Protein AF-A0A1P8WN48-F1 (afdb_monomer_lite)

Foldseek 3Di:
DDDDDDDADAQGWDDDPQKIWHFPDDDDPDTDIDIDGDPDDDDDDDDDCPVVVPPVVPPPD

pLDDT: mean 74.77, std 17.83, range [40.78, 93.5]

Radius of gyration: 14.4 Å; chains: 1; bounding box: 27×29×39 Å

Organism: NCBI:txid1891926

Sequence (61 aa):
MQNHLFDIQAGESIRLGNFTVKVLEVEGDGVVLEIDGPEGHVEVELVDSAECRSEQEAVLA

Secondary structure (DSSP, 8-state):
---------TT-EEEETTEEEEEEEEETTEEEEEEE-SSS--------GGGTTTTSSTT--

Structure (mmCIF, N/CA/C/O backbone):
data_AF-A0A1P8WN48-F1
#
_entry.id   AF-A0A1P8WN48-F1
#
loop_
_atom_site.group_PDB
_atom_site.id
_atom_site.type_symbol
_atom_site.label_atom_id
_atom_site.label_alt_id
_atom_site.label_comp_id
_atom_site.label_asym_id
_atom_site.label_entity_id
_ato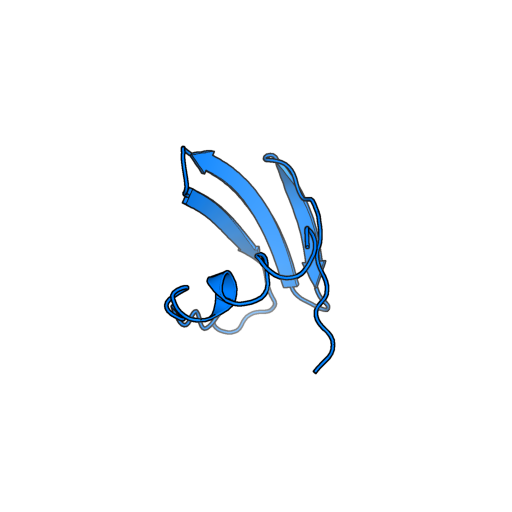m_site.label_seq_id
_atom_site.pdbx_PDB_ins_code
_atom_site.Cartn_x
_atom_site.Cartn_y
_atom_site.Cartn_z
_atom_site.occupancy
_atom_site.B_iso_or_equiv
_atom_site.auth_seq_id
_atom_site.auth_comp_id
_atom_site.auth_asym_id
_atom_site.auth_atom_id
_atom_site.pdbx_PDB_model_num
ATOM 1 N N . MET A 1 1 ? 18.970 10.972 4.139 1.00 51.06 1 MET A N 1
ATOM 2 C CA . MET A 1 1 ? 17.832 10.455 3.350 1.00 51.06 1 MET A CA 1
ATOM 3 C C . MET A 1 1 ? 16.625 11.324 3.663 1.00 51.06 1 MET A C 1
ATOM 5 O O . MET A 1 1 ? 16.565 11.827 4.778 1.00 51.06 1 MET A O 1
ATOM 9 N N . GLN A 1 2 ? 15.758 11.603 2.689 1.00 73.25 2 GLN A N 1
ATOM 10 C CA . GLN A 1 2 ? 14.583 12.456 2.886 1.00 73.25 2 GLN A CA 1
ATOM 11 C C . GLN A 1 2 ? 13.353 11.549 2.973 1.00 73.25 2 GLN A C 1
ATOM 13 O O . GLN A 1 2 ? 13.145 10.727 2.085 1.00 73.25 2 GLN A O 1
ATOM 18 N N . ASN A 1 3 ? 12.593 11.659 4.060 1.00 78.56 3 ASN A N 1
ATOM 19 C CA . ASN A 1 3 ? 11.404 10.842 4.285 1.00 78.56 3 ASN A CA 1
ATOM 20 C C . ASN A 1 3 ? 10.178 11.550 3.701 1.00 78.56 3 ASN A C 1
ATOM 22 O O . ASN A 1 3 ? 10.043 12.769 3.831 1.00 78.56 3 ASN A O 1
ATOM 26 N N . HIS A 1 4 ? 9.278 10.785 3.085 1.00 78.69 4 HIS A N 1
ATOM 27 C CA . HIS A 1 4 ? 8.013 11.284 2.554 1.00 78.69 4 HIS A CA 1
ATOM 28 C C . HIS A 1 4 ? 6.863 10.570 3.261 1.00 78.69 4 HIS A C 1
ATOM 30 O O . HIS A 1 4 ? 6.811 9.343 3.268 1.00 78.69 4 HIS A O 1
ATOM 36 N N . LEU A 1 5 ? 5.967 11.348 3.869 1.00 83.25 5 LEU A N 1
ATOM 37 C CA . LEU A 1 5 ? 4.767 10.844 4.528 1.00 83.25 5 LEU A CA 1
ATOM 38 C C . LEU A 1 5 ? 3.560 11.154 3.652 1.00 83.25 5 LEU A C 1
ATOM 40 O O . LEU A 1 5 ? 3.386 12.289 3.206 1.00 83.25 5 LEU A O 1
ATOM 44 N N . PHE A 1 6 ? 2.739 10.137 3.430 1.00 84.00 6 PHE A N 1
ATOM 45 C CA . PHE A 1 6 ? 1.487 10.241 2.699 1.00 84.00 6 PHE A CA 1
ATOM 46 C C . PHE A 1 6 ? 0.374 9.751 3.618 1.00 84.00 6 PHE A C 1
ATOM 48 O O . PHE A 1 6 ? 0.485 8.667 4.186 1.00 84.00 6 PHE A O 1
ATOM 55 N N . ASP A 1 7 ? -0.668 10.561 3.774 1.00 85.62 7 ASP A N 1
ATOM 56 C CA . ASP A 1 7 ? -1.901 10.150 4.440 1.00 85.62 7 ASP A CA 1
ATOM 57 C C . ASP A 1 7 ? -2.798 9.503 3.379 1.00 85.62 7 ASP A C 1
ATOM 59 O O . ASP A 1 7 ? -3.189 10.171 2.420 1.00 85.62 7 ASP A O 1
ATOM 63 N N . ILE A 1 8 ? -3.003 8.189 3.478 1.00 87.69 8 ILE A N 1
ATOM 64 C CA . ILE A 1 8 ? -3.718 7.378 2.485 1.00 87.69 8 ILE A CA 1
ATOM 65 C C . ILE A 1 8 ? -4.787 6.577 3.222 1.00 87.69 8 ILE A C 1
ATOM 67 O O . ILE A 1 8 ? -4.478 5.821 4.146 1.00 87.69 8 ILE A O 1
ATOM 71 N N . GLN A 1 9 ? -6.040 6.722 2.805 1.00 89.50 9 GLN A N 1
ATOM 72 C CA . GLN A 1 9 ? -7.176 6.020 3.392 1.00 89.50 9 GLN A CA 1
ATOM 73 C C . GLN A 1 9 ? -7.416 4.656 2.734 1.00 89.50 9 GLN A C 1
ATOM 75 O O . GLN A 1 9 ? -6.961 4.374 1.624 1.00 89.50 9 GLN A O 1
ATOM 80 N N . ALA A 1 10 ? -8.178 3.794 3.412 1.00 91.50 10 ALA A N 1
ATOM 81 C CA . ALA A 1 10 ? -8.634 2.535 2.833 1.00 91.50 10 ALA A CA 1
ATOM 82 C C . ALA A 1 10 ? -9.423 2.784 1.536 1.00 91.50 10 ALA A C 1
ATOM 84 O O . ALA A 1 10 ? -10.329 3.617 1.488 1.00 91.50 10 ALA A O 1
ATOM 85 N N . GLY A 1 11 ? -9.069 2.054 0.481 1.00 92.50 11 GLY A N 1
ATOM 86 C CA . GLY A 1 11 ? -9.602 2.222 -0.869 1.00 92.50 11 GLY A CA 1
ATOM 87 C C . GLY A 1 11 ? -8.812 3.197 -1.748 1.00 92.50 11 GLY A C 1
ATOM 88 O O . GLY A 1 11 ? -9.018 3.195 -2.964 1.00 92.50 11 GLY A O 1
ATOM 89 N N . GLU A 1 12 ? -7.894 3.986 -1.185 1.00 93.19 12 GLU A N 1
ATOM 90 C CA . GLU A 1 12 ? -7.043 4.895 -1.953 1.00 93.19 12 GLU A CA 1
ATOM 91 C C . GLU A 1 12 ? -5.772 4.208 -2.473 1.00 93.19 12 GLU A C 1
ATOM 93 O O . GLU A 1 12 ? -5.396 3.099 -2.078 1.00 93.19 12 GLU A O 1
ATOM 98 N N . SER A 1 13 ? -5.115 4.852 -3.438 1.00 93.06 13 SER A N 1
ATOM 99 C CA . SER A 1 13 ? -3.902 4.334 -4.072 1.00 93.06 13 SER A CA 1
ATOM 100 C C . SER A 1 13 ? -2.892 5.445 -4.316 1.00 93.06 13 SER A C 1
ATOM 102 O O . SER A 1 13 ? -3.253 6.545 -4.733 1.00 93.06 13 SER A O 1
ATOM 104 N N . ILE A 1 14 ? -1.616 5.132 -4.118 1.00 91.94 14 ILE A N 1
ATOM 105 C CA . ILE A 1 14 ? -0.485 5.993 -4.447 1.00 91.94 14 ILE A CA 1
ATOM 106 C C . ILE A 1 14 ? 0.353 5.351 -5.550 1.00 91.94 14 ILE A C 1
ATOM 108 O O . ILE A 1 14 ? 0.583 4.143 -5.568 1.00 91.94 14 ILE A O 1
ATOM 112 N N . ARG A 1 15 ? 0.837 6.174 -6.481 1.00 90.56 15 ARG A N 1
ATOM 113 C CA . ARG A 1 15 ? 1.751 5.735 -7.535 1.00 90.56 15 ARG A CA 1
ATOM 114 C C . ARG A 1 15 ? 3.180 6.139 -7.196 1.00 90.56 15 ARG A C 1
ATOM 116 O O . ARG A 1 15 ? 3.479 7.327 -7.087 1.00 90.56 15 ARG A O 1
ATOM 123 N N . LEU A 1 16 ? 4.063 5.153 -7.083 1.00 87.06 16 LEU A N 1
ATOM 124 C CA . LEU A 1 16 ? 5.483 5.311 -6.778 1.00 87.06 16 LEU A CA 1
ATOM 125 C C . LEU A 1 16 ? 6.307 4.836 -7.981 1.00 87.06 16 LEU A C 1
ATOM 127 O O . LEU A 1 16 ? 6.634 3.659 -8.128 1.00 87.06 16 LEU A O 1
ATOM 131 N N . GLY A 1 17 ? 6.608 5.762 -8.894 1.00 87.62 17 GLY A N 1
ATOM 132 C CA . GLY A 1 17 ? 7.280 5.444 -10.156 1.00 87.62 17 GLY A CA 1
ATOM 133 C C . GLY A 1 17 ? 6.454 4.483 -11.020 1.00 87.62 17 GLY A C 1
ATOM 134 O O . GLY A 1 17 ? 5.385 4.846 -11.523 1.00 87.62 17 GLY A O 1
ATOM 135 N N . ASN A 1 18 ? 6.965 3.261 -11.191 1.00 88.25 18 ASN A N 1
ATOM 136 C CA . ASN A 1 18 ? 6.310 2.188 -11.948 1.00 88.25 18 ASN A CA 1
ATOM 137 C C . ASN A 1 18 ? 5.420 1.287 -11.085 1.00 88.25 18 ASN A C 1
ATOM 139 O O . ASN A 1 18 ? 4.807 0.372 -11.623 1.00 88.25 18 ASN A O 1
ATOM 143 N N . PHE A 1 19 ? 5.353 1.541 -9.781 1.00 89.44 19 PHE A N 1
ATOM 144 C CA . PHE A 1 19 ? 4.540 0.770 -8.854 1.00 89.44 19 PHE A CA 1
ATOM 145 C C . PHE A 1 19 ? 3.279 1.539 -8.475 1.00 89.44 19 PHE A C 1
ATOM 147 O O . PHE A 1 19 ? 3.289 2.770 -8.365 1.00 89.44 19 PHE A O 1
ATOM 154 N N . THR A 1 20 ? 2.207 0.800 -8.233 1.00 90.31 20 THR A N 1
ATOM 155 C CA . THR A 1 20 ? 0.972 1.295 -7.632 1.00 90.31 20 THR A CA 1
ATOM 156 C C . THR A 1 20 ? 0.789 0.581 -6.306 1.00 90.31 20 THR A C 1
ATOM 158 O O . THR A 1 20 ? 0.753 -0.642 -6.268 1.00 90.31 20 THR A O 1
ATOM 161 N N . VAL A 1 21 ? 0.686 1.341 -5.221 1.00 91.31 21 VAL A N 1
ATOM 162 C CA . VAL A 1 21 ? 0.403 0.816 -3.885 1.00 91.31 21 VAL A CA 1
ATOM 163 C C . VAL A 1 21 ? -1.016 1.217 -3.525 1.00 91.31 21 VAL A C 1
ATOM 165 O O . VAL A 1 21 ? -1.349 2.401 -3.544 1.00 91.31 21 VAL A O 1
ATOM 168 N N . LYS A 1 22 ? -1.856 0.244 -3.203 1.00 92.81 22 LYS A N 1
ATOM 169 C CA . LYS A 1 22 ? -3.252 0.443 -2.834 1.00 92.81 22 LYS A CA 1
ATOM 170 C C . LYS A 1 22 ? -3.484 -0.036 -1.413 1.00 92.81 22 LYS A C 1
ATOM 172 O O . LYS A 1 22 ? -3.089 -1.143 -1.061 1.00 92.81 22 LYS A O 1
ATOM 177 N N . VAL A 1 23 ? -4.156 0.786 -0.614 1.00 93.50 23 VAL A N 1
ATOM 178 C CA . VAL A 1 23 ? -4.611 0.387 0.718 1.00 93.50 23 VAL A CA 1
ATOM 179 C C . VAL A 1 23 ? -5.941 -0.330 0.549 1.00 93.50 23 VAL A C 1
ATOM 181 O O . VAL A 1 23 ? -6.922 0.278 0.124 1.00 93.50 23 VAL A O 1
ATOM 184 N N . LEU A 1 24 ? -5.977 -1.627 0.835 1.00 92.50 24 LEU A N 1
ATOM 185 C CA . LEU A 1 24 ? -7.211 -2.403 0.754 1.00 92.50 24 LEU A CA 1
ATOM 186 C C . LEU A 1 24 ? -8.036 -2.213 2.023 1.00 92.50 24 LEU A C 1
ATOM 188 O O . LEU A 1 24 ? -9.188 -1.792 1.951 1.00 92.50 24 LEU A O 1
ATOM 192 N N . GLU A 1 25 ? -7.429 -2.488 3.175 1.00 91.25 25 GLU A N 1
ATOM 193 C CA . GLU A 1 25 ? -8.110 -2.529 4.467 1.00 91.25 25 GLU A CA 1
ATOM 194 C C . GLU A 1 25 ? -7.179 -2.021 5.571 1.00 91.25 25 GLU A C 1
ATOM 196 O O . GLU A 1 25 ? -5.957 -2.171 5.498 1.00 91.25 25 GLU A O 1
ATOM 201 N N . VAL A 1 26 ? -7.765 -1.404 6.596 1.00 88.88 26 VAL A N 1
ATOM 202 C CA . VAL A 1 26 ? -7.076 -0.997 7.825 1.00 88.88 26 VAL A CA 1
ATOM 203 C C . VAL A 1 26 ? -7.793 -1.692 8.976 1.00 88.88 26 VAL A C 1
ATOM 205 O O . VAL A 1 26 ? -8.965 -1.414 9.233 1.00 88.88 26 VAL A O 1
ATOM 208 N N . GLU A 1 27 ? -7.105 -2.614 9.646 1.00 86.69 27 GLU A N 1
ATOM 209 C CA . GLU A 1 27 ? -7.661 -3.449 10.712 1.00 86.69 27 GLU A CA 1
ATOM 210 C C . GLU A 1 27 ? -6.835 -3.285 11.993 1.00 86.69 27 GLU A C 1
ATOM 212 O O . GLU A 1 27 ? -5.741 -3.834 12.132 1.00 86.69 27 GLU A O 1
ATOM 217 N N . GLY A 1 28 ? -7.361 -2.521 12.955 1.00 84.62 28 GLY A N 1
ATOM 218 C CA . GLY A 1 28 ? -6.655 -2.228 14.204 1.00 84.62 28 GLY A CA 1
ATOM 219 C C . GLY A 1 28 ? -5.341 -1.486 13.948 1.00 84.62 28 GLY A C 1
ATOM 220 O O . GLY A 1 28 ? -5.354 -0.383 13.411 1.00 84.62 28 GLY A O 1
ATOM 221 N N . ASP A 1 29 ? -4.224 -2.107 14.333 1.00 82.88 29 ASP A N 1
ATOM 222 C CA . ASP A 1 29 ? -2.863 -1.589 14.127 1.00 82.88 29 ASP A CA 1
ATOM 223 C C . ASP A 1 29 ? -2.228 -2.051 12.796 1.00 82.88 29 ASP A C 1
ATOM 225 O O . ASP A 1 29 ? -1.074 -1.725 12.512 1.00 82.88 29 ASP A O 1
ATOM 229 N N . GLY A 1 30 ? -2.946 -2.848 11.996 1.00 81.88 30 GLY A N 1
ATOM 230 C CA . GLY A 1 30 ? -2.468 -3.417 10.737 1.00 81.88 30 GLY A CA 1
ATOM 231 C C . GLY A 1 30 ? -3.066 -2.743 9.502 1.00 81.88 30 GLY A C 1
ATOM 232 O O . GLY A 1 30 ? -4.195 -2.254 9.517 1.00 81.88 30 GLY A O 1
ATOM 233 N N . VAL A 1 31 ? -2.313 -2.764 8.402 1.00 88.69 31 VAL A N 1
ATOM 234 C CA . VAL A 1 31 ? -2.770 -2.309 7.084 1.00 88.69 31 VAL A CA 1
ATOM 235 C C . VAL A 1 31 ? -2.536 -3.398 6.043 1.00 88.69 31 VAL A C 1
ATOM 237 O O . VAL A 1 31 ? -1.462 -4.000 5.990 1.00 88.69 31 VAL A O 1
ATOM 240 N N . VAL A 1 32 ? -3.541 -3.648 5.208 1.00 89.75 32 VAL A N 1
ATOM 241 C CA . VAL A 1 32 ? -3.445 -4.551 4.060 1.00 89.75 32 VAL A CA 1
ATOM 242 C C . VAL A 1 32 ? -3.152 -3.716 2.819 1.00 89.75 32 VAL A C 1
ATOM 244 O O . VAL A 1 32 ? -3.946 -2.852 2.437 1.00 89.75 32 VAL A O 1
ATOM 247 N N . LEU A 1 33 ? -2.008 -3.976 2.187 1.00 90.56 33 LEU A N 1
ATOM 248 C CA . LEU A 1 33 ? -1.558 -3.280 0.985 1.00 90.56 33 LEU A CA 1
ATOM 249 C C . LEU A 1 33 ? -1.532 -4.233 -0.211 1.00 90.56 33 LEU A C 1
ATOM 251 O O . LEU A 1 33 ? -1.033 -5.352 -0.117 1.00 90.56 33 LEU A O 1
ATOM 255 N N . GLU A 1 34 ? -2.015 -3.755 -1.350 1.00 89.88 34 GLU A N 1
ATOM 256 C CA . GLU A 1 34 ? -1.820 -4.371 -2.661 1.00 89.88 34 GLU A CA 1
ATOM 257 C C . GLU A 1 34 ? -0.762 -3.563 -3.419 1.00 89.88 34 GLU A C 1
ATOM 259 O O . GLU A 1 34 ? -0.862 -2.340 -3.512 1.00 89.88 34 GLU A O 1
ATOM 264 N N . ILE A 1 35 ? 0.269 -4.235 -3.935 1.00 88.88 35 ILE A N 1
ATOM 265 C CA . ILE A 1 35 ? 1.344 -3.603 -4.707 1.00 88.88 35 ILE A CA 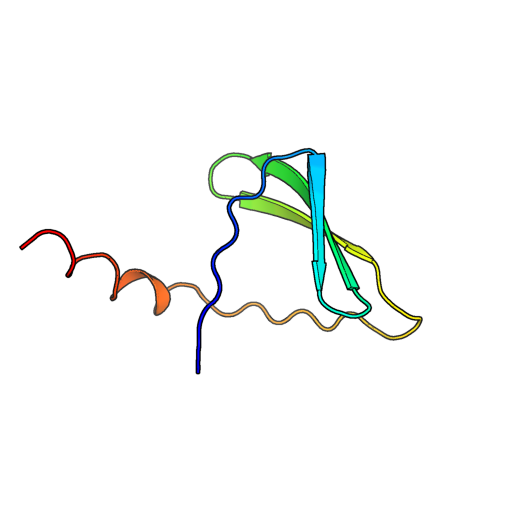1
ATOM 266 C C . ILE A 1 35 ? 1.328 -4.196 -6.111 1.00 88.88 35 ILE A C 1
ATOM 268 O O . ILE A 1 35 ? 1.637 -5.371 -6.298 1.00 88.88 35 ILE A O 1
ATOM 272 N N . ASP A 1 36 ? 0.985 -3.365 -7.086 1.00 88.00 36 ASP A N 1
ATOM 273 C CA . ASP A 1 36 ? 1.050 -3.678 -8.511 1.00 88.00 36 ASP A CA 1
ATOM 274 C C . ASP A 1 36 ? 2.310 -3.044 -9.115 1.00 88.00 36 ASP A C 1
ATOM 276 O O . ASP A 1 36 ? 2.666 -1.906 -8.794 1.00 88.00 36 ASP A O 1
ATOM 280 N N . GLY A 1 37 ? 3.019 -3.780 -9.965 1.00 84.38 37 GLY A N 1
ATOM 281 C CA . GLY A 1 37 ? 4.298 -3.354 -10.525 1.00 84.38 37 GLY A CA 1
ATOM 282 C C . GLY A 1 37 ? 4.651 -4.092 -11.815 1.00 84.38 37 GLY A C 1
ATOM 283 O O . GLY A 1 37 ? 3.987 -5.064 -12.175 1.00 84.38 37 GLY A O 1
ATOM 284 N N . PRO A 1 38 ? 5.687 -3.633 -12.542 1.00 78.69 38 PRO A N 1
ATOM 285 C CA . PRO A 1 38 ? 6.143 -4.289 -13.766 1.00 78.69 38 PRO A CA 1
ATOM 286 C C . PRO A 1 38 ? 6.558 -5.739 -13.489 1.00 78.69 38 PRO A C 1
ATOM 288 O O . PRO A 1 38 ? 7.021 -6.042 -12.394 1.00 78.69 38 PRO A O 1
ATOM 291 N N . GLU A 1 39 ? 6.417 -6.623 -14.484 1.00 71.56 39 GLU A N 1
ATOM 292 C CA . GLU A 1 39 ? 6.742 -8.050 -14.350 1.00 71.56 39 GLU A CA 1
ATOM 293 C C . GLU A 1 39 ? 8.159 -8.249 -13.782 1.00 71.56 39 GLU A C 1
ATOM 295 O O . GLU A 1 39 ? 9.165 -7.968 -14.435 1.00 71.56 39 GLU A O 1
ATOM 300 N N . GLY A 1 40 ? 8.224 -8.698 -12.531 1.00 59.50 40 GLY A N 1
ATOM 301 C CA . GLY A 1 40 ? 9.454 -8.773 -11.755 1.00 59.50 40 GLY A CA 1
ATOM 302 C C . GLY A 1 40 ? 9.124 -8.644 -10.274 1.00 59.50 40 GLY A C 1
ATOM 303 O O . GLY A 1 40 ? 8.421 -7.729 -9.866 1.00 59.50 40 GLY A O 1
ATOM 304 N N . HIS A 1 41 ? 9.566 -9.618 -9.488 1.00 62.44 41 HIS A N 1
ATOM 305 C CA . HIS A 1 41 ? 9.247 -9.790 -8.074 1.00 62.44 41 HIS A CA 1
ATOM 306 C C . HIS A 1 41 ? 9.204 -8.484 -7.263 1.00 62.44 41 HIS A C 1
ATOM 308 O O . HIS A 1 41 ? 10.173 -7.729 -7.223 1.00 62.44 41 HIS A O 1
ATOM 314 N N . VAL A 1 42 ? 8.094 -8.264 -6.554 1.00 65.88 42 VAL A N 1
ATOM 315 C CA . VAL A 1 42 ? 8.060 -7.337 -5.421 1.00 65.88 42 VAL A CA 1
ATOM 316 C C . VAL A 1 42 ? 8.781 -8.033 -4.265 1.00 65.88 42 VAL A C 1
ATOM 318 O O . VAL A 1 42 ? 8.251 -8.975 -3.678 1.00 65.88 42 VAL A O 1
ATOM 321 N N . GLU A 1 43 ? 10.015 -7.621 -3.977 1.00 65.69 43 GLU A N 1
ATOM 322 C CA . GLU A 1 43 ? 10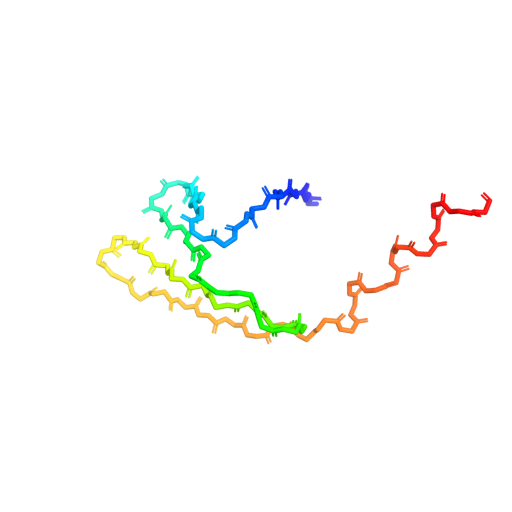.748 -8.080 -2.794 1.00 65.69 43 GLU A CA 1
ATOM 323 C C . GLU A 1 43 ? 10.285 -7.275 -1.574 1.00 65.69 43 GLU A C 1
ATOM 325 O O . GLU A 1 43 ? 10.398 -6.050 -1.544 1.00 65.69 43 GLU A O 1
ATOM 330 N N . VAL A 1 44 ? 9.726 -7.969 -0.579 1.00 68.81 44 VAL A N 1
ATOM 331 C CA . VAL A 1 44 ? 9.249 -7.370 0.673 1.00 68.81 44 VAL A CA 1
ATOM 332 C C . VAL A 1 44 ? 10.164 -7.823 1.803 1.00 68.81 44 VAL A C 1
ATOM 334 O O . VAL A 1 44 ? 10.245 -9.015 2.096 1.00 68.81 44 VAL A O 1
ATOM 337 N N . GLU A 1 45 ? 10.826 -6.871 2.454 1.00 74.44 45 GLU A N 1
ATOM 338 C CA . GLU A 1 45 ? 11.562 -7.098 3.696 1.00 74.44 45 GLU A CA 1
ATOM 339 C C . GLU A 1 45 ? 10.778 -6.485 4.861 1.00 74.44 45 GLU A C 1
ATOM 341 O O . GLU A 1 45 ? 10.370 -5.323 4.811 1.00 74.44 45 GLU A O 1
ATOM 346 N N . LEU A 1 46 ? 10.547 -7.278 5.909 1.00 68.62 46 LEU A N 1
ATOM 347 C CA . LEU A 1 46 ? 9.959 -6.788 7.151 1.00 68.62 46 LEU A CA 1
ATOM 348 C C . LEU A 1 46 ? 11.070 -6.163 7.994 1.00 68.62 46 LEU A C 1
ATOM 350 O O . LEU A 1 46 ? 11.892 -6.875 8.568 1.00 68.62 46 LEU A O 1
ATOM 354 N N . VAL A 1 47 ? 11.081 -4.835 8.067 1.00 73.88 47 VAL A N 1
ATOM 355 C CA . VAL A 1 47 ? 11.968 -4.090 8.965 1.00 73.88 47 VAL A CA 1
ATOM 356 C C . VAL A 1 47 ? 11.205 -3.828 10.262 1.00 73.88 47 VAL A C 1
ATOM 358 O O . VAL A 1 47 ? 10.132 -3.228 10.244 1.00 73.88 47 VAL A O 1
ATOM 361 N N . ASP A 1 48 ? 11.722 -4.327 11.383 1.00 64.44 48 ASP A N 1
ATOM 362 C CA . ASP A 1 48 ? 11.071 -4.222 12.691 1.00 64.44 48 ASP A CA 1
ATOM 363 C C . ASP A 1 48 ? 10.979 -2.750 13.149 1.00 64.44 48 ASP A C 1
ATOM 365 O O . ASP A 1 48 ? 11.967 -2.013 13.159 1.00 64.44 48 ASP A O 1
ATOM 369 N N . SER A 1 49 ? 9.782 -2.302 13.536 1.00 52.56 49 SER A N 1
ATOM 370 C CA . SER A 1 49 ? 9.446 -0.892 13.805 1.00 52.56 49 SER A CA 1
ATOM 371 C C . SER A 1 49 ? 10.002 -0.332 15.123 1.00 52.56 49 SER A C 1
ATOM 373 O O . SER A 1 49 ? 9.628 0.776 15.524 1.00 52.56 49 SER A O 1
ATOM 375 N N . ALA A 1 50 ? 10.868 -1.066 15.827 1.00 49.59 50 ALA A N 1
ATOM 376 C CA . ALA A 1 50 ? 11.439 -0.630 17.103 1.00 49.59 50 ALA A CA 1
ATOM 377 C C . ALA A 1 50 ? 12.312 0.639 16.976 1.00 49.59 50 ALA A C 1
ATOM 379 O O . ALA A 1 50 ? 12.438 1.383 17.947 1.00 49.59 50 ALA A O 1
ATOM 380 N N . GLU A 1 51 ? 12.851 0.944 15.790 1.00 46.88 51 GLU A N 1
ATOM 381 C CA . GLU A 1 51 ? 13.657 2.155 15.561 1.00 46.88 51 GLU A CA 1
ATOM 382 C C . GLU A 1 51 ? 12.838 3.392 15.140 1.00 46.88 51 GLU A C 1
ATOM 384 O O . GLU A 1 51 ? 13.280 4.517 15.363 1.00 46.88 51 GLU A O 1
ATOM 389 N N . CYS A 1 52 ? 11.610 3.240 14.626 1.00 45.12 52 CYS A N 1
ATOM 390 C CA . CYS A 1 52 ? 10.806 4.379 14.146 1.00 45.12 52 CYS A CA 1
ATOM 391 C C . CYS A 1 52 ? 10.022 5.128 15.239 1.00 45.12 52 CYS A C 1
ATOM 393 O O . CYS A 1 52 ? 9.476 6.198 14.967 1.00 45.12 52 CYS A O 1
ATOM 395 N N . ARG A 1 53 ? 9.947 4.605 16.471 1.00 42.69 53 ARG A N 1
ATOM 396 C CA . ARG A 1 53 ? 9.237 5.271 17.585 1.00 42.69 53 ARG A CA 1
ATOM 397 C C . ARG A 1 53 ? 10.092 6.271 18.368 1.00 42.69 53 ARG A C 1
ATOM 399 O O . ARG A 1 53 ? 9.538 7.066 19.116 1.00 42.69 53 ARG A O 1
ATOM 406 N N . SER A 1 54 ? 11.409 6.287 18.168 1.00 44.97 54 SER A N 1
ATOM 407 C CA . SER A 1 54 ? 12.317 7.140 18.950 1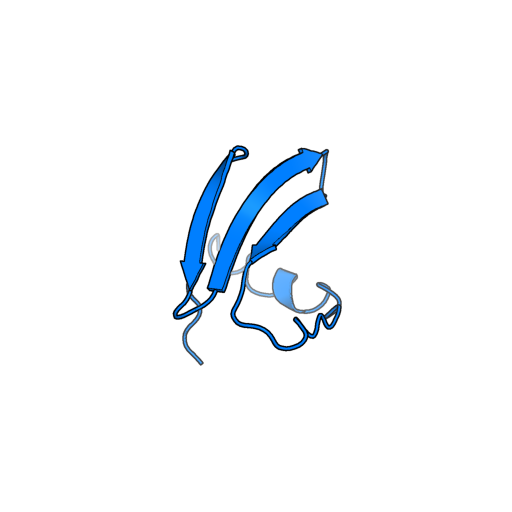.00 44.97 54 SER A CA 1
ATOM 408 C C . SER A 1 54 ? 12.311 8.618 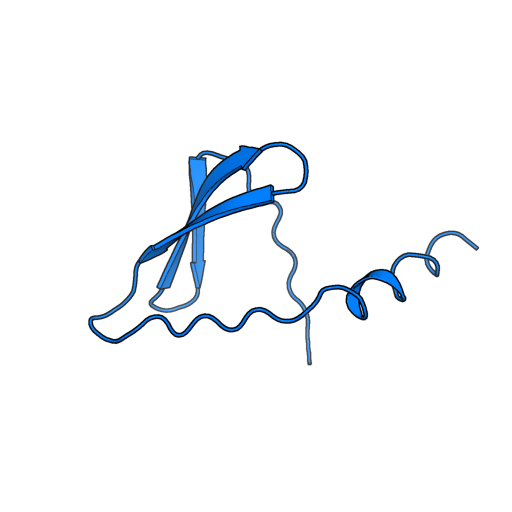18.533 1.00 44.97 54 SER A C 1
ATOM 410 O O . SER A 1 54 ? 12.764 9.460 19.301 1.00 44.97 54 SER A O 1
ATOM 412 N N . GLU A 1 55 ? 11.788 8.966 17.350 1.00 46.72 55 GLU A N 1
ATOM 413 C CA . GLU A 1 55 ? 11.815 10.351 16.841 1.00 46.72 55 GLU A CA 1
ATOM 414 C C . GLU A 1 55 ? 10.483 11.115 16.990 1.00 46.72 55 GLU A C 1
ATOM 416 O O . GLU A 1 55 ? 10.431 12.309 16.701 1.00 46.72 55 GLU A O 1
ATOM 421 N N . GLN A 1 56 ? 9.406 10.481 17.472 1.00 47.72 56 GLN A N 1
ATOM 422 C CA . GLN A 1 56 ? 8.093 11.140 17.618 1.00 47.72 56 GLN A CA 1
ATOM 423 C C . GLN A 1 56 ? 7.835 11.763 19.003 1.00 47.72 56 GLN A C 1
ATOM 425 O O . GLN A 1 56 ? 6.891 12.536 19.147 1.00 47.72 56 GLN A O 1
ATOM 430 N N . GLU A 1 57 ? 8.686 11.522 20.007 1.00 42.66 57 GLU A N 1
ATOM 431 C CA . GLU A 1 57 ? 8.548 12.146 21.339 1.00 42.66 57 GLU A CA 1
ATOM 432 C C . GLU A 1 57 ? 9.213 13.533 21.462 1.00 42.66 57 GLU A C 1
ATOM 434 O O . GLU A 1 57 ? 8.976 14.245 22.435 1.00 42.66 57 GLU A O 1
ATOM 439 N N . ALA A 1 58 ? 9.995 13.981 20.473 1.00 43.91 58 ALA A N 1
ATOM 440 C CA . ALA A 1 58 ? 10.759 15.233 20.567 1.00 43.91 58 ALA A CA 1
ATOM 441 C C . ALA A 1 58 ? 10.015 16.501 20.086 1.00 43.91 58 ALA A C 1
ATOM 443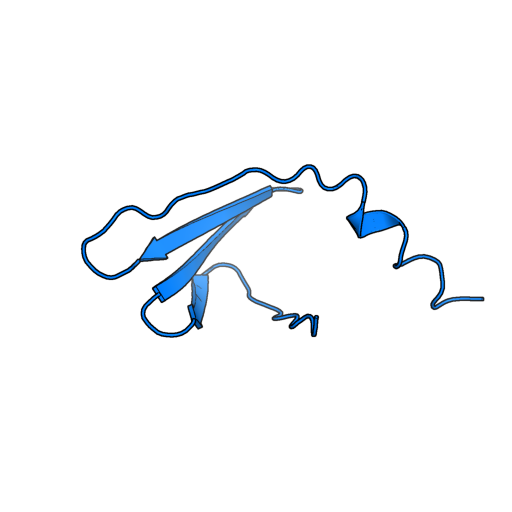 O O . ALA A 1 58 ? 10.592 17.585 20.107 1.00 43.91 58 ALA A O 1
ATOM 444 N N . VAL A 1 59 ? 8.754 16.401 19.645 1.00 48.12 59 VAL A N 1
ATOM 445 C CA . VAL A 1 59 ? 8.004 17.539 19.057 1.00 48.12 59 VAL A CA 1
ATOM 446 C C . VAL A 1 59 ? 7.051 18.217 20.062 1.00 48.12 59 VAL A C 1
ATOM 448 O O . VAL A 1 59 ? 6.376 19.185 19.721 1.00 48.12 59 VAL A O 1
ATOM 451 N N . LEU A 1 60 ? 7.002 17.761 21.320 1.00 41.56 60 LEU A N 1
ATOM 452 C CA . LEU A 1 60 ? 6.081 18.291 22.342 1.00 41.56 60 LEU A CA 1
ATOM 453 C C . LEU A 1 60 ? 6.754 18.745 23.657 1.00 41.56 60 LEU A C 1
ATOM 455 O O . LEU A 1 60 ? 6.062 18.855 24.670 1.00 41.56 60 LEU A O 1
ATOM 459 N N . ALA A 1 61 ? 8.059 19.041 23.653 1.00 40.78 61 ALA A N 1
ATOM 460 C CA . ALA A 1 61 ? 8.768 19.627 24.802 1.00 40.78 61 ALA A CA 1
ATOM 461 C C . ALA A 1 61 ? 9.119 21.106 24.585 1.00 40.78 61 ALA A C 1
ATOM 463 O O . ALA A 1 61 ? 9.587 21.446 23.474 1.00 40.78 61 ALA A O 1
#